Protein AF-A0A4Y2VE49-F1 (afdb_monomer)

pLDDT: mean 91.82, std 12.77, range [44.5, 98.44]

Sequence (111 aa):
MPKRKRGITGDAASRREAIRKRERRVVETEEERSRRLSTMAQRGQDRRAEETEEQRTSRLSDMAQRGQKRRAEETEEQRNRRLAVMGQRSQQRRAEETEEQRNSRLIVQWQ

Secondary structure (DSSP, 8-state):
-------S---HHHHHHHHHHHHHHHH--HHHHHHHHHHHHHHHHHHHHS--HHHHHHHHHHHHHHHHHHHHT--HHHHHHHHHHHHHHHHHHHHS--HHHHHHHHHHHT-

Structure (mmCIF, N/CA/C/O backbone):
data_AF-A0A4Y2VE49-F1
#
_entry.id   AF-A0A4Y2VE49-F1
#
loop_
_atom_site.group_PDB
_atom_site.id
_atom_site.type_symbol
_atom_site.label_atom_id
_atom_site.label_alt_id
_atom_site.label_comp_id
_atom_site.label_asym_id
_atom_site.label_entity_id
_atom_site.label_seq_id
_atom_site.pdbx_PDB_ins_code
_atom_site.Cartn_x
_atom_site.Cartn_y
_atom_site.Cartn_z
_atom_site.occupancy
_atom_site.B_iso_or_equiv
_atom_site.auth_seq_id
_atom_site.auth_comp_id
_atom_site.auth_asym_id
_atom_site.auth_atom_id
_atom_site.pdbx_PDB_model_num
ATOM 1 N N . MET A 1 1 ? 25.902 21.895 -5.574 1.00 44.50 1 MET A N 1
ATOM 2 C CA . MET A 1 1 ? 26.029 20.482 -6.012 1.00 44.50 1 MET A CA 1
ATOM 3 C C . MET A 1 1 ? 25.158 20.249 -7.246 1.00 44.50 1 MET A C 1
ATOM 5 O O . MET A 1 1 ? 23.946 20.419 -7.134 1.00 44.50 1 MET A O 1
ATOM 9 N N . PRO A 1 2 ? 25.716 19.909 -8.420 1.00 47.62 2 PRO A N 1
ATOM 10 C CA . PRO A 1 2 ? 24.914 19.726 -9.625 1.00 47.62 2 PRO A CA 1
ATOM 11 C C . PRO A 1 2 ? 24.136 18.403 -9.560 1.00 47.62 2 PRO A C 1
ATOM 13 O O . PRO A 1 2 ? 24.699 17.326 -9.359 1.00 47.62 2 PRO A O 1
ATOM 16 N N . LYS A 1 3 ? 22.808 18.489 -9.695 1.00 55.81 3 LYS A N 1
ATOM 17 C CA . LYS A 1 3 ? 21.890 17.342 -9.704 1.00 55.81 3 LYS A CA 1
ATOM 18 C C . LYS A 1 3 ? 22.193 16.487 -10.941 1.00 55.81 3 LYS A C 1
ATOM 20 O O . LYS A 1 3 ? 21.954 16.924 -12.065 1.00 55.81 3 LYS A O 1
ATOM 25 N N . ARG A 1 4 ? 22.697 15.263 -10.746 1.00 53.44 4 ARG A N 1
ATOM 26 C CA . ARG A 1 4 ? 22.863 14.282 -11.832 1.00 53.44 4 ARG A CA 1
ATOM 27 C C . ARG A 1 4 ? 21.479 13.984 -12.414 1.00 53.44 4 ARG A C 1
ATOM 29 O O . ARG A 1 4 ? 20.656 13.351 -11.752 1.00 53.44 4 ARG A O 1
ATOM 36 N N . LYS A 1 5 ? 21.204 14.463 -13.631 1.00 54.97 5 LYS A N 1
ATOM 37 C CA . LYS A 1 5 ? 20.008 14.079 -14.386 1.00 54.97 5 LYS A CA 1
ATOM 38 C C . LYS A 1 5 ? 20.119 12.583 -14.669 1.00 54.97 5 LYS A C 1
ATOM 40 O O . LYS A 1 5 ? 20.997 12.154 -15.410 1.00 54.97 5 LYS A O 1
ATOM 45 N N . ARG A 1 6 ? 19.282 11.776 -14.014 1.00 55.44 6 ARG A N 1
ATOM 46 C CA . ARG A 1 6 ? 19.179 10.340 -14.287 1.00 55.44 6 ARG A CA 1
ATOM 47 C C . ARG A 1 6 ? 18.591 10.227 -15.698 1.00 55.44 6 ARG A C 1
ATOM 49 O O . ARG A 1 6 ? 17.426 10.554 -15.900 1.00 55.44 6 ARG A O 1
ATOM 56 N N . GLY A 1 7 ? 19.449 9.933 -16.673 1.00 52.53 7 GLY A N 1
ATOM 57 C CA . GLY A 1 7 ? 19.103 9.921 -18.090 1.00 52.53 7 GLY A CA 1
ATOM 58 C C . GLY A 1 7 ? 17.931 8.988 -18.387 1.00 52.53 7 GLY A C 1
ATOM 59 O O . GLY A 1 7 ? 17.824 7.902 -17.826 1.00 52.53 7 GLY A O 1
ATOM 60 N N . ILE A 1 8 ? 17.067 9.434 -19.298 1.00 56.31 8 ILE A N 1
ATOM 61 C CA . ILE A 1 8 ? 15.914 8.708 -19.860 1.00 56.31 8 ILE A CA 1
ATOM 62 C C . ILE A 1 8 ? 16.378 7.628 -20.867 1.00 56.31 8 ILE A C 1
ATOM 64 O O . ILE A 1 8 ? 15.587 6.967 -21.533 1.00 56.31 8 ILE A O 1
ATOM 68 N N . THR A 1 9 ? 17.679 7.364 -20.961 1.00 53.62 9 THR A N 1
ATOM 69 C CA . THR A 1 9 ? 18.237 6.191 -21.633 1.00 53.62 9 THR A CA 1
ATOM 70 C C . THR A 1 9 ? 18.130 4.981 -20.709 1.00 53.62 9 THR A C 1
ATOM 72 O O . THR A 1 9 ? 19.112 4.502 -20.154 1.00 53.62 9 THR A O 1
ATOM 75 N N . GLY A 1 10 ? 16.909 4.463 -20.536 1.00 63.09 10 GLY A N 1
ATOM 76 C CA . GLY A 1 10 ? 16.744 3.094 -20.055 1.00 63.09 10 GLY A CA 1
ATOM 77 C C . GLY A 1 10 ? 17.502 2.184 -21.015 1.00 63.09 10 GLY A C 1
ATOM 78 O O . GLY A 1 10 ? 17.143 2.139 -22.196 1.00 63.09 10 GLY A O 1
ATOM 79 N N . ASP A 1 11 ? 18.569 1.558 -20.528 1.00 80.88 11 ASP A N 1
ATOM 80 C CA . ASP A 1 11 ? 19.442 0.679 -21.298 1.00 80.88 11 ASP A CA 1
ATOM 81 C C . ASP A 1 11 ? 18.607 -0.339 -22.103 1.00 80.88 11 ASP A C 1
ATOM 83 O O . ASP A 1 11 ? 17.602 -0.878 -21.622 1.00 80.88 11 ASP A O 1
ATOM 87 N N . ALA A 1 12 ? 18.971 -0.547 -23.371 1.00 82.81 12 ALA A N 1
ATOM 88 C CA . ALA A 1 12 ? 18.213 -1.407 -24.273 1.00 82.81 12 ALA A CA 1
ATOM 89 C C . ALA A 1 12 ? 18.125 -2.845 -23.732 1.00 82.81 12 ALA A C 1
ATOM 91 O O . ALA A 1 12 ? 17.086 -3.493 -23.894 1.00 82.81 12 ALA A O 1
ATOM 92 N N . ALA A 1 13 ? 19.161 -3.324 -23.031 1.00 84.50 13 ALA A N 1
ATOM 93 C CA . ALA A 1 13 ? 19.139 -4.635 -22.391 1.00 84.50 13 ALA A CA 1
ATOM 94 C C . ALA A 1 13 ? 18.165 -4.671 -21.200 1.00 84.50 13 ALA A C 1
ATOM 96 O O . ALA A 1 13 ? 17.343 -5.586 -21.111 1.00 84.50 13 ALA A O 1
ATOM 97 N N . SER A 1 14 ? 18.155 -3.628 -20.368 1.00 87.38 14 SER A N 1
ATOM 98 C CA . SER A 1 14 ? 17.202 -3.459 -19.261 1.00 87.38 14 SER A CA 1
ATOM 99 C C . SER A 1 14 ? 15.740 -3.479 -19.730 1.00 87.38 14 SER A C 1
ATOM 101 O O . SER A 1 14 ? 14.888 -4.128 -19.115 1.00 87.38 14 SER A O 1
ATOM 103 N N . ARG A 1 15 ? 15.429 -2.831 -20.865 1.00 88.12 15 ARG A N 1
ATOM 104 C CA . ARG A 1 15 ? 14.078 -2.887 -21.462 1.00 88.12 15 ARG A CA 1
ATOM 105 C C . ARG A 1 15 ? 13.728 -4.292 -21.950 1.00 88.12 15 ARG A C 1
ATOM 107 O O . ARG A 1 15 ? 12.639 -4.780 -21.652 1.00 88.12 15 ARG A O 1
ATOM 114 N N . ARG A 1 16 ? 14.651 -4.963 -22.652 1.00 90.25 16 ARG A N 1
ATOM 115 C CA . ARG A 1 16 ? 14.465 -6.353 -23.113 1.00 90.25 16 ARG A CA 1
ATOM 116 C C . ARG A 1 16 ? 14.256 -7.319 -21.946 1.00 90.25 16 ARG A C 1
ATOM 118 O O . ARG A 1 16 ? 13.492 -8.272 -22.063 1.00 90.25 16 ARG A O 1
ATOM 125 N N . GLU A 1 17 ? 14.922 -7.102 -20.815 1.00 91.38 17 GLU A N 1
ATOM 126 C CA . GLU A 1 17 ? 14.732 -7.919 -19.615 1.00 91.38 17 GLU A CA 1
ATOM 127 C C . GLU A 1 17 ? 13.365 -7.680 -18.954 1.00 91.38 17 GLU A C 1
ATOM 129 O O . GLU A 1 17 ? 12.707 -8.637 -18.545 1.00 91.38 17 GLU A O 1
ATOM 134 N N . ALA A 1 18 ? 12.897 -6.429 -18.890 1.00 92.19 18 ALA A N 1
ATOM 135 C CA . ALA A 1 18 ? 11.566 -6.113 -18.372 1.00 92.19 18 ALA A CA 1
ATOM 136 C C . ALA A 1 18 ? 10.448 -6.761 -19.209 1.00 92.19 18 ALA A C 1
ATOM 138 O O . ALA A 1 18 ? 9.496 -7.293 -18.635 1.00 92.19 18 ALA A O 1
ATOM 139 N N . ILE A 1 19 ? 10.594 -6.768 -20.541 1.00 94.25 19 ILE A N 1
ATOM 140 C CA . ILE A 1 19 ? 9.661 -7.434 -21.464 1.00 94.25 19 ILE A CA 1
ATOM 141 C C . ILE A 1 19 ? 9.637 -8.943 -21.197 1.00 94.25 19 ILE A C 1
ATOM 143 O O . ILE A 1 19 ? 8.579 -9.468 -20.865 1.00 94.25 19 ILE A O 1
ATOM 147 N N . ARG A 1 20 ? 10.798 -9.615 -21.178 1.00 94.31 20 ARG A N 1
ATOM 148 C CA . ARG A 1 20 ? 10.884 -11.057 -20.867 1.00 94.31 20 ARG A CA 1
ATOM 149 C C . ARG A 1 20 ? 10.281 -11.415 -19.507 1.00 94.31 20 ARG A C 1
ATOM 151 O O . ARG A 1 20 ? 9.594 -12.424 -19.366 1.00 94.31 20 ARG A O 1
ATOM 158 N N . LYS A 1 21 ? 10.518 -10.588 -18.480 1.00 93.62 21 LYS A N 1
ATOM 159 C CA . LYS A 1 21 ? 9.911 -10.776 -17.150 1.00 93.62 21 LYS A CA 1
ATOM 160 C C . LYS A 1 21 ? 8.390 -10.634 -17.192 1.00 93.62 21 LYS A C 1
ATOM 162 O O . LYS A 1 21 ? 7.713 -11.332 -16.443 1.00 93.62 21 LYS A O 1
ATOM 167 N N . ARG A 1 22 ? 7.849 -9.732 -18.017 1.00 93.75 22 ARG A N 1
ATOM 168 C CA . ARG A 1 22 ? 6.401 -9.558 -18.191 1.00 93.75 22 ARG A CA 1
ATOM 169 C C . ARG A 1 22 ? 5.792 -10.727 -18.956 1.00 93.75 22 ARG A C 1
ATOM 171 O O . ARG A 1 22 ? 4.789 -11.249 -18.494 1.00 93.75 22 ARG A O 1
ATOM 178 N N . GLU A 1 23 ? 6.406 -11.150 -20.055 1.00 95.56 23 GLU A N 1
ATOM 179 C CA . GLU A 1 23 ? 5.955 -12.294 -20.857 1.00 95.56 23 GLU A CA 1
ATOM 180 C C . GLU A 1 23 ? 5.883 -13.564 -20.014 1.00 95.56 23 GLU A C 1
ATOM 182 O O . GLU A 1 23 ? 4.840 -14.210 -19.989 1.00 95.56 23 GLU A O 1
ATOM 187 N N . ARG A 1 24 ? 6.922 -13.846 -19.211 1.00 94.12 24 ARG A N 1
ATOM 188 C CA . ARG A 1 24 ? 6.898 -14.964 -18.257 1.00 94.12 24 ARG A CA 1
ATOM 189 C C . ARG A 1 24 ? 5.683 -14.901 -17.328 1.00 94.12 24 ARG A C 1
ATOM 191 O O . ARG A 1 24 ? 5.017 -15.905 -17.147 1.00 94.12 24 ARG A O 1
ATOM 198 N N . ARG A 1 25 ? 5.360 -13.722 -16.783 1.00 95.19 25 ARG A N 1
ATOM 199 C CA . ARG A 1 25 ? 4.209 -13.540 -15.877 1.00 95.19 25 ARG A CA 1
ATOM 200 C C . ARG A 1 25 ? 2.849 -13.683 -16.558 1.00 95.19 25 ARG A C 1
ATOM 202 O O . ARG A 1 25 ? 1.875 -13.915 -15.857 1.00 95.19 25 ARG A O 1
ATOM 209 N N . VAL A 1 26 ? 2.765 -13.470 -17.872 1.00 96.38 26 VAL A N 1
ATOM 210 C CA . VAL A 1 26 ? 1.511 -13.607 -18.633 1.00 96.38 26 VAL A CA 1
ATOM 211 C C . VAL A 1 26 ? 1.178 -15.076 -18.873 1.00 96.38 26 VAL A C 1
ATOM 213 O O . VAL A 1 26 ? 0.006 -15.427 -18.874 1.00 96.38 26 VAL A O 1
ATOM 216 N N . VAL A 1 27 ? 2.197 -15.920 -19.053 1.00 96.44 27 VAL A N 1
ATOM 217 C CA . VAL A 1 27 ? 2.029 -17.358 -19.320 1.00 96.44 27 VAL A CA 1
ATOM 218 C C . VAL A 1 27 ? 2.100 -18.232 -18.062 1.00 96.44 27 VAL A C 1
ATOM 220 O O . VAL A 1 27 ? 1.912 -19.439 -18.161 1.00 96.44 27 VAL A O 1
ATOM 223 N N . GLU A 1 28 ? 2.387 -17.644 -16.895 1.00 95.88 28 GLU A N 1
ATOM 224 C CA . GLU A 1 28 ? 2.405 -18.346 -15.604 1.00 95.88 28 GLU A CA 1
ATOM 225 C C . GLU A 1 28 ? 1.043 -18.997 -15.317 1.00 95.88 28 GLU A C 1
ATOM 227 O O . GLU A 1 28 ? -0.005 -18.357 -15.422 1.00 95.88 28 GLU A O 1
ATOM 232 N N . THR A 1 29 ? 1.071 -20.253 -14.875 1.00 97.88 29 THR A N 1
ATOM 233 C CA . THR A 1 29 ? -0.111 -20.905 -14.294 1.00 97.88 29 THR A CA 1
ATOM 234 C C . THR A 1 29 ? -0.471 -20.269 -12.947 1.00 97.88 29 THR A C 1
ATOM 236 O O . THR A 1 29 ? 0.369 -19.643 -12.292 1.00 97.88 29 THR A O 1
ATOM 239 N N . GLU A 1 30 ? -1.709 -20.450 -12.475 1.00 97.44 30 GLU A N 1
ATOM 240 C CA . GLU A 1 30 ? -2.124 -19.875 -11.185 1.00 97.44 30 GLU A CA 1
ATOM 241 C C . GLU A 1 30 ? -1.314 -20.443 -10.008 1.00 97.44 30 GLU A C 1
ATOM 243 O O . GLU A 1 30 ? -1.009 -19.721 -9.057 1.00 97.44 30 GLU A O 1
ATOM 248 N N . GLU A 1 31 ? -0.876 -21.702 -10.090 1.00 97.38 31 GLU A N 1
ATOM 249 C CA . GLU A 1 31 ? 0.009 -22.295 -9.087 1.00 97.38 31 GLU A CA 1
ATOM 250 C C . GLU A 1 31 ? 1.401 -21.658 -9.086 1.00 97.38 31 GLU A C 1
ATOM 252 O O . GLU A 1 31 ? 1.940 -21.339 -8.025 1.00 97.38 31 GLU A O 1
ATOM 257 N N . GLU A 1 32 ? 2.001 -21.454 -10.259 1.00 97.44 32 GLU A N 1
ATOM 258 C CA . GLU A 1 32 ? 3.308 -20.801 -10.382 1.00 97.44 32 GLU A CA 1
ATOM 259 C C . GLU A 1 32 ? 3.244 -19.347 -9.916 1.00 97.44 32 GLU A C 1
ATOM 261 O O . GLU A 1 32 ? 4.123 -18.885 -9.179 1.00 97.44 32 GLU A O 1
ATOM 266 N N . ARG A 1 33 ? 2.169 -18.642 -10.282 1.00 97.38 33 ARG A N 1
ATOM 267 C CA . ARG A 1 33 ? 1.884 -17.286 -9.816 1.00 97.38 33 ARG A CA 1
ATOM 268 C C . ARG A 1 33 ? 1.747 -17.254 -8.297 1.00 97.38 33 ARG A C 1
ATOM 270 O O . ARG A 1 33 ? 2.376 -16.409 -7.655 1.00 97.38 33 ARG A O 1
ATOM 277 N N . SER A 1 34 ? 0.989 -18.184 -7.721 1.00 98.06 34 SER A N 1
ATOM 278 C CA . SER A 1 34 ? 0.789 -18.304 -6.273 1.00 98.06 34 SER A CA 1
ATOM 279 C C . SER A 1 34 ? 2.099 -18.591 -5.544 1.00 98.06 34 SER A C 1
ATOM 281 O O . SER A 1 34 ? 2.447 -17.868 -4.609 1.00 98.06 34 SER A O 1
ATOM 283 N N . ARG A 1 35 ? 2.891 -19.563 -6.019 1.00 97.94 35 ARG A N 1
ATOM 284 C CA . ARG A 1 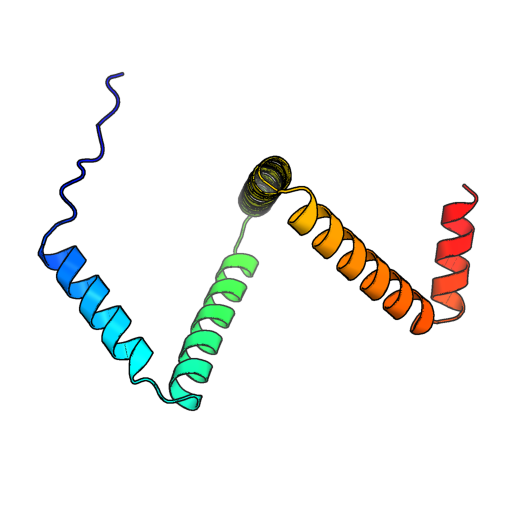35 ? 4.225 -19.875 -5.478 1.00 97.94 35 ARG A CA 1
ATOM 285 C C . ARG A 1 35 ? 5.137 -18.648 -5.513 1.00 97.94 35 ARG A C 1
ATOM 287 O O . ARG A 1 35 ? 5.714 -18.280 -4.489 1.00 97.94 35 ARG A O 1
ATOM 294 N N . ARG A 1 36 ? 5.211 -17.947 -6.651 1.00 96.94 36 ARG A N 1
ATOM 295 C CA . ARG A 1 36 ? 6.026 -16.730 -6.801 1.00 96.94 36 ARG A CA 1
ATOM 296 C C . ARG A 1 36 ? 5.589 -15.620 -5.844 1.00 96.94 36 ARG A C 1
ATOM 298 O O . ARG A 1 36 ? 6.444 -14.991 -5.217 1.00 96.94 36 ARG A O 1
ATOM 305 N N . LEU A 1 37 ? 4.286 -15.353 -5.739 1.00 97.50 37 LEU A N 1
ATOM 306 C CA . LEU A 1 37 ? 3.750 -14.336 -4.829 1.00 97.50 37 LEU A CA 1
ATOM 307 C C . LEU A 1 37 ? 3.998 -14.707 -3.362 1.00 97.50 37 LEU A C 1
ATOM 309 O O . LEU A 1 37 ? 4.398 -13.836 -2.593 1.00 97.50 37 LEU A O 1
ATOM 313 N N . SER A 1 38 ? 3.860 -15.985 -3.004 1.00 98.25 38 SER A N 1
ATOM 314 C CA . SER A 1 38 ? 4.156 -16.496 -1.663 1.00 98.25 38 SER A CA 1
ATOM 315 C C . SER A 1 38 ? 5.623 -16.283 -1.290 1.00 98.25 38 SER A C 1
ATOM 317 O O . SER A 1 38 ? 5.921 -15.704 -0.249 1.00 98.25 38 SER A O 1
ATOM 319 N N . THR A 1 39 ? 6.564 -16.642 -2.172 1.00 98.19 39 THR A N 1
ATOM 320 C CA . THR A 1 39 ? 7.996 -16.402 -1.928 1.00 98.19 39 THR A CA 1
ATOM 321 C C . THR A 1 39 ? 8.314 -14.911 -1.779 1.00 98.19 39 THR A C 1
ATOM 323 O O . THR A 1 39 ? 9.133 -14.527 -0.945 1.00 98.19 39 THR A O 1
ATOM 326 N N . MET A 1 40 ? 7.677 -14.043 -2.572 1.00 97.75 40 MET A N 1
ATOM 327 C CA . MET A 1 40 ? 7.850 -12.592 -2.444 1.00 97.75 40 MET A CA 1
ATOM 328 C C . MET A 1 40 ? 7.275 -12.050 -1.129 1.00 97.75 40 MET A C 1
ATOM 330 O O . MET A 1 40 ? 7.884 -11.162 -0.529 1.00 97.75 40 MET A O 1
ATOM 334 N N . ALA A 1 41 ? 6.128 -12.571 -0.686 1.00 97.62 41 ALA A N 1
ATOM 335 C CA . ALA A 1 41 ? 5.507 -12.200 0.579 1.00 97.62 41 ALA A CA 1
ATOM 336 C C . ALA A 1 41 ? 6.387 -12.608 1.767 1.00 97.62 41 ALA A C 1
ATOM 338 O O . ALA A 1 41 ? 6.651 -11.751 2.611 1.00 97.62 41 ALA A O 1
ATOM 339 N N . GLN A 1 42 ? 6.909 -13.843 1.768 1.00 98.38 42 GLN A N 1
ATOM 340 C CA . GLN A 1 42 ? 7.811 -14.351 2.806 1.00 98.38 42 GLN A CA 1
ATOM 341 C C . GLN A 1 42 ? 9.062 -13.479 2.928 1.00 98.38 42 GLN A C 1
ATOM 343 O O . GLN A 1 42 ? 9.293 -12.879 3.969 1.00 98.38 42 GLN A O 1
ATOM 348 N N . ARG A 1 43 ? 9.784 -13.249 1.822 1.00 98.06 43 ARG A N 1
ATOM 349 C CA . ARG A 1 43 ? 10.967 -12.364 1.824 1.00 98.06 43 ARG A CA 1
ATOM 350 C C . ARG A 1 43 ? 10.653 -10.947 2.307 1.00 98.06 43 ARG A C 1
ATOM 352 O O . ARG A 1 43 ? 11.508 -10.259 2.858 1.00 98.06 43 ARG A O 1
ATOM 359 N N . GLY A 1 44 ? 9.441 -10.466 2.033 1.00 97.62 44 GLY A N 1
ATOM 360 C CA . GLY A 1 44 ? 8.975 -9.170 2.509 1.00 97.62 44 GLY A CA 1
ATOM 361 C C . GLY A 1 44 ? 8.629 -9.156 3.999 1.00 97.62 44 GLY A C 1
ATOM 362 O O . GLY A 1 44 ? 8.656 -8.080 4.593 1.00 97.62 44 GLY A O 1
ATOM 363 N N . GLN A 1 45 ? 8.256 -10.292 4.587 1.00 98.00 45 GLN A N 1
ATOM 364 C CA . GLN A 1 45 ? 8.090 -10.456 6.031 1.00 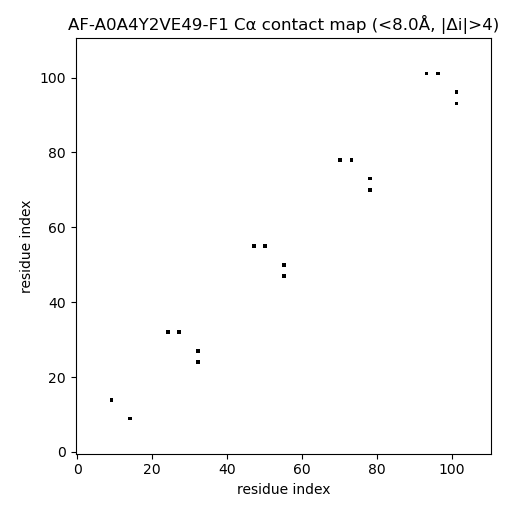98.00 45 GLN A CA 1
ATOM 365 C C . GLN A 1 45 ? 9.452 -10.561 6.713 1.00 98.00 45 GLN A C 1
ATOM 367 O O . GLN A 1 45 ? 9.684 -9.794 7.639 1.00 98.00 45 GLN A O 1
ATOM 372 N N . ASP A 1 46 ? 10.360 -11.387 6.189 1.00 98.12 46 ASP A N 1
ATOM 373 C CA . ASP A 1 46 ? 11.713 -11.569 6.732 1.00 98.12 46 ASP A CA 1
ATOM 374 C C . ASP A 1 46 ? 12.444 -10.220 6.824 1.00 98.12 46 ASP A C 1
ATOM 376 O O . ASP A 1 46 ? 12.864 -9.801 7.897 1.00 98.12 46 ASP A O 1
ATOM 380 N N . ARG A 1 47 ? 12.440 -9.437 5.732 1.00 97.38 47 ARG A N 1
ATOM 381 C CA . ARG A 1 47 ? 13.026 -8.085 5.733 1.00 97.38 47 ARG A CA 1
ATOM 382 C C . ARG A 1 47 ? 12.398 -7.164 6.780 1.00 97.38 47 ARG A C 1
ATOM 384 O O . ARG A 1 47 ? 13.095 -6.335 7.339 1.00 97.38 47 ARG A O 1
ATOM 391 N N . ARG A 1 48 ? 11.082 -7.264 7.007 1.00 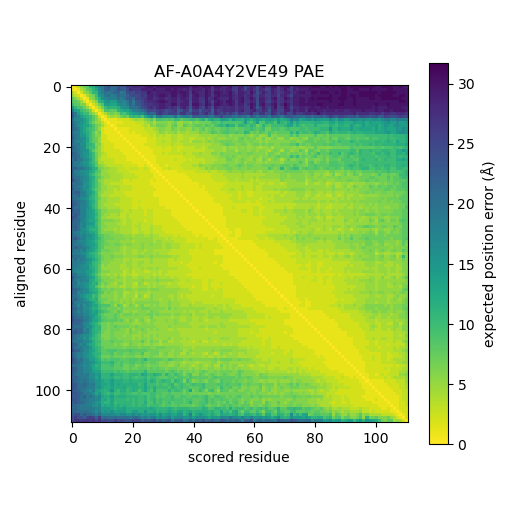97.31 48 ARG A N 1
ATOM 392 C CA . ARG A 1 48 ? 10.377 -6.443 8.007 1.00 97.31 48 ARG A CA 1
ATOM 393 C C . ARG A 1 48 ? 10.675 -6.889 9.437 1.00 97.31 48 ARG A C 1
ATOM 395 O O . ARG A 1 48 ? 10.593 -6.052 10.325 1.00 97.31 48 ARG A O 1
ATOM 402 N N . ALA A 1 49 ? 10.974 -8.167 9.654 1.00 97.31 49 ALA A N 1
ATOM 403 C CA . ALA A 1 49 ? 11.386 -8.688 10.954 1.00 97.31 49 ALA A CA 1
ATOM 404 C C . ALA A 1 49 ? 12.807 -8.234 11.325 1.00 97.31 49 ALA A C 1
ATOM 406 O O . ALA A 1 49 ? 13.098 -8.043 12.498 1.00 97.31 49 ALA A O 1
ATOM 407 N N . GLU A 1 50 ? 13.659 -8.012 10.322 1.00 97.56 50 GLU A N 1
ATOM 408 C CA . GLU A 1 50 ? 15.039 -7.535 10.481 1.00 97.56 50 GLU A CA 1
ATOM 409 C C . GLU A 1 50 ? 15.173 -5.996 10.520 1.00 97.56 50 GLU A C 1
ATOM 411 O O . GLU A 1 50 ? 16.279 -5.479 10.673 1.00 97.56 50 GLU A O 1
ATOM 416 N N . GLU A 1 51 ? 14.079 -5.240 10.360 1.00 97.62 51 GLU A N 1
ATOM 417 C CA . GLU A 1 51 ? 14.126 -3.772 10.385 1.00 97.62 51 GLU A CA 1
ATOM 418 C C . GLU A 1 51 ? 14.468 -3.239 11.780 1.00 97.62 51 GLU A C 1
ATOM 420 O O . GLU A 1 51 ? 13.861 -3.622 12.780 1.00 97.62 51 GLU A O 1
ATOM 425 N N . THR A 1 52 ? 15.372 -2.260 11.838 1.00 98.19 52 THR A N 1
ATOM 426 C CA . THR A 1 52 ? 15.557 -1.458 13.053 1.00 98.19 52 THR A CA 1
ATOM 427 C C . THR A 1 52 ? 14.360 -0.530 13.277 1.00 98.19 52 THR A C 1
ATOM 429 O O . THR A 1 52 ? 13.638 -0.182 12.338 1.00 98.19 52 THR A O 1
ATOM 432 N N . GLU A 1 53 ? 14.162 -0.054 14.508 1.00 97.75 53 GLU A N 1
ATOM 433 C CA . GLU A 1 53 ? 13.075 0.890 14.818 1.00 97.75 53 GLU A CA 1
ATOM 434 C C . GLU A 1 53 ? 13.157 2.187 13.989 1.00 97.75 53 GLU A C 1
ATOM 436 O O . GLU A 1 53 ? 12.133 2.709 13.538 1.00 97.75 53 GLU A O 1
ATOM 441 N N . GLU A 1 54 ? 14.364 2.675 13.687 1.00 97.81 54 GLU A N 1
ATOM 442 C CA . GLU A 1 54 ? 14.562 3.830 12.801 1.00 97.81 54 GLU A CA 1
ATOM 443 C C . GLU A 1 54 ? 14.122 3.533 11.360 1.00 97.81 54 GLU A C 1
ATOM 445 O O . GLU A 1 54 ? 13.394 4.321 10.748 1.00 97.81 54 GLU A O 1
ATOM 450 N N . GLN A 1 55 ? 14.514 2.375 10.818 1.00 98.19 55 GLN A N 1
ATOM 451 C CA . GLN A 1 55 ? 14.116 1.943 9.475 1.00 98.19 55 GLN A CA 1
ATOM 452 C C . GLN A 1 55 ? 12.602 1.749 9.384 1.00 98.19 55 GLN A C 1
ATOM 454 O O . GLN A 1 55 ? 11.973 2.199 8.421 1.00 98.19 55 GLN A O 1
ATOM 459 N N . ARG A 1 56 ? 12.004 1.136 10.409 1.00 97.88 56 ARG A N 1
ATOM 460 C CA . ARG A 1 56 ? 10.560 0.943 10.519 1.00 97.88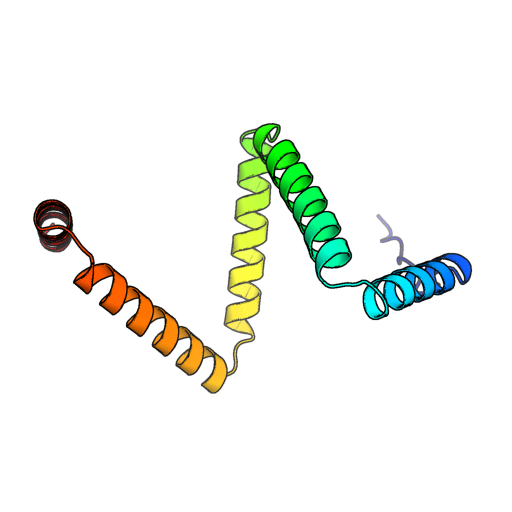 56 ARG A CA 1
ATOM 461 C C . ARG A 1 56 ? 9.829 2.280 10.555 1.00 97.88 56 ARG A C 1
ATOM 463 O O . ARG A 1 56 ? 8.877 2.470 9.797 1.00 97.88 56 ARG A O 1
ATOM 470 N N . THR A 1 57 ? 10.283 3.212 11.389 1.00 98.44 57 THR A N 1
ATOM 471 C CA . THR A 1 57 ? 9.690 4.550 11.521 1.00 98.44 57 THR A CA 1
ATOM 472 C C . THR A 1 57 ? 9.778 5.322 10.207 1.00 98.44 57 THR A C 1
ATOM 474 O O . THR A 1 57 ? 8.773 5.859 9.737 1.00 98.44 57 THR A O 1
ATOM 477 N N . SER A 1 58 ? 10.942 5.300 9.553 1.00 97.88 58 SER A N 1
ATOM 478 C CA . SER A 1 58 ? 11.146 5.906 8.234 1.00 97.88 58 SER A CA 1
ATOM 479 C C . SER A 1 58 ? 10.210 5.304 7.177 1.00 97.88 58 SER A C 1
ATOM 481 O O . SER A 1 58 ? 9.473 6.029 6.503 1.00 97.88 58 SER A O 1
ATOM 483 N N . ARG A 1 59 ? 10.115 3.968 7.103 1.00 97.56 59 ARG A N 1
ATOM 484 C CA . ARG A 1 59 ? 9.202 3.270 6.182 1.00 97.56 59 ARG A CA 1
ATOM 485 C C . ARG A 1 59 ? 7.734 3.617 6.441 1.00 97.56 59 ARG A C 1
ATOM 487 O O . ARG A 1 59 ? 6.972 3.798 5.488 1.00 97.56 59 ARG A O 1
ATOM 494 N N . LEU A 1 60 ? 7.306 3.671 7.704 1.00 98.19 60 LEU A N 1
ATOM 495 C CA . LEU A 1 60 ? 5.938 4.051 8.076 1.00 98.19 60 LEU A CA 1
ATOM 496 C C . LEU A 1 60 ? 5.637 5.505 7.683 1.00 98.19 60 LEU A C 1
ATOM 498 O O . LEU A 1 60 ? 4.569 5.766 7.124 1.00 98.19 60 LEU A O 1
ATOM 502 N N . SER A 1 61 ? 6.588 6.417 7.903 1.00 98.12 61 SER A N 1
ATOM 503 C CA . SER A 1 61 ? 6.486 7.825 7.504 1.00 98.12 61 SER A CA 1
ATOM 504 C C . SER A 1 61 ? 6.325 7.974 5.987 1.00 98.12 61 SER A C 1
ATOM 506 O O . SER A 1 61 ? 5.364 8.587 5.516 1.00 98.12 61 SER A O 1
ATOM 508 N N . ASP A 1 62 ? 7.168 7.294 5.204 1.00 98.31 62 ASP A N 1
ATOM 509 C CA . ASP A 1 62 ? 7.085 7.280 3.740 1.00 98.31 62 ASP A CA 1
ATOM 510 C C . ASP A 1 62 ? 5.728 6.760 3.235 1.00 98.31 62 ASP A C 1
ATOM 512 O O . ASP A 1 62 ? 5.134 7.308 2.297 1.00 98.31 62 ASP A O 1
ATOM 516 N N . MET A 1 63 ? 5.204 5.692 3.850 1.00 97.81 63 MET A N 1
ATOM 517 C CA . MET A 1 63 ? 3.884 5.150 3.510 1.00 97.81 63 MET A CA 1
ATOM 518 C C . MET A 1 63 ? 2.756 6.124 3.855 1.00 97.81 63 MET A C 1
ATOM 520 O O . MET A 1 63 ? 1.821 6.268 3.059 1.00 97.81 63 MET A O 1
ATOM 524 N N . ALA A 1 64 ? 2.839 6.804 5.002 1.00 97.69 64 ALA A N 1
ATOM 525 C CA . ALA A 1 64 ? 1.873 7.817 5.406 1.00 97.69 64 ALA A CA 1
ATOM 526 C C . ALA A 1 64 ? 1.878 8.997 4.426 1.00 97.69 64 ALA A C 1
ATOM 528 O O . ALA A 1 64 ? 0.817 9.362 3.916 1.00 97.69 64 ALA A O 1
ATOM 529 N N . GLN A 1 65 ? 3.056 9.519 4.069 1.00 98.44 65 GLN A N 1
ATOM 530 C CA . GLN A 1 65 ? 3.205 10.616 3.111 1.00 98.44 65 GLN A CA 1
ATOM 531 C C . GLN A 1 65 ? 2.640 10.251 1.732 1.00 98.44 65 GLN A C 1
ATOM 533 O O . GLN A 1 65 ? 1.856 11.008 1.155 1.00 98.44 65 GLN A O 1
ATOM 538 N N . ARG A 1 66 ? 2.966 9.062 1.206 1.00 98.06 66 ARG A N 1
ATOM 539 C CA . ARG A 1 66 ? 2.385 8.567 -0.058 1.00 98.06 66 ARG A CA 1
ATOM 540 C C . ARG A 1 66 ? 0.874 8.369 0.043 1.00 98.06 66 ARG A C 1
ATOM 542 O O . ARG A 1 66 ? 0.157 8.595 -0.929 1.00 98.06 66 ARG A O 1
ATOM 549 N N . GLY A 1 67 ? 0.380 7.935 1.201 1.00 97.81 67 GLY A N 1
ATOM 550 C CA . GLY A 1 67 ? -1.046 7.847 1.498 1.00 97.81 67 GLY A CA 1
ATOM 551 C C . GLY A 1 67 ? -1.735 9.206 1.410 1.00 97.81 67 GLY A C 1
ATOM 552 O O . GLY A 1 67 ? -2.753 9.313 0.733 1.00 97.81 67 GLY A O 1
ATOM 553 N N . GLN A 1 68 ? -1.157 10.240 2.025 1.00 98.00 68 GLN A N 1
ATOM 554 C CA . GLN A 1 68 ? -1.694 11.601 1.965 1.00 98.00 68 GLN A CA 1
ATOM 555 C C . GLN A 1 68 ? -1.677 12.158 0.545 1.00 98.00 68 GLN A C 1
ATOM 557 O O . GLN A 1 68 ? -2.694 12.671 0.092 1.00 98.00 68 GLN A O 1
ATOM 562 N N . LYS A 1 69 ? -0.573 11.977 -0.190 1.00 98.38 69 LYS A N 1
ATOM 563 C CA . LYS A 1 69 ? -0.485 12.409 -1.589 1.00 98.38 69 LYS A CA 1
ATOM 564 C C . LYS A 1 69 ? -1.582 11.777 -2.452 1.00 98.38 69 LYS A C 1
ATOM 566 O O . LYS A 1 69 ? -2.279 12.492 -3.156 1.00 98.38 69 LYS A O 1
ATOM 571 N N . ARG A 1 70 ? -1.793 10.458 -2.335 1.00 97.38 70 ARG A N 1
ATOM 572 C CA . ARG A 1 70 ? -2.873 9.769 -3.064 1.00 97.38 70 ARG A CA 1
ATOM 573 C C . ARG A 1 70 ? -4.255 10.313 -2.710 1.00 97.38 70 ARG A C 1
ATOM 575 O O . ARG A 1 70 ? -5.060 10.471 -3.610 1.00 97.38 70 ARG A O 1
ATOM 582 N N . ARG A 1 71 ? -4.521 10.612 -1.431 1.00 97.25 71 ARG A N 1
ATOM 583 C CA . ARG A 1 71 ? -5.803 11.204 -1.003 1.00 97.25 71 ARG A CA 1
ATOM 584 C C . ARG A 1 71 ? -5.998 12.627 -1.518 1.00 97.25 71 ARG A C 1
ATOM 586 O O . ARG A 1 71 ? -7.124 12.996 -1.809 1.00 97.25 71 ARG A O 1
ATOM 593 N N . ALA A 1 72 ? -4.929 13.416 -1.615 1.00 97.44 72 ALA A N 1
ATOM 594 C CA . ALA A 1 72 ? -4.992 14.767 -2.171 1.00 97.44 72 ALA A CA 1
ATOM 595 C C . ALA A 1 72 ? -5.289 14.764 -3.682 1.00 97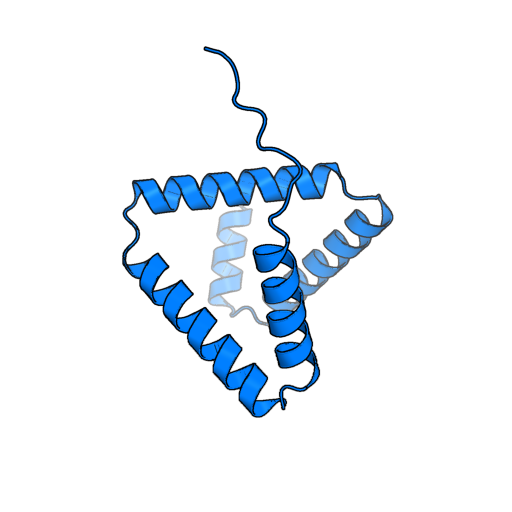.44 72 ALA A C 1
ATOM 597 O O . ALA A 1 72 ? -5.856 15.720 -4.194 1.00 97.44 72 ALA A O 1
ATOM 598 N N . GLU A 1 73 ? -4.922 13.684 -4.377 1.00 97.81 73 GLU A N 1
ATOM 599 C CA . GLU A 1 73 ? -5.172 13.470 -5.807 1.00 97.81 73 GLU A CA 1
ATOM 600 C C . GLU A 1 73 ? -6.499 12.721 -6.085 1.00 97.81 73 GLU A C 1
ATOM 602 O O . GLU A 1 73 ? -6.811 12.449 -7.243 1.00 97.81 73 GLU A O 1
ATOM 607 N N . GLU A 1 74 ? -7.285 12.365 -5.056 1.00 97.88 74 GLU A N 1
ATOM 608 C CA . GLU A 1 74 ? -8.575 11.681 -5.238 1.00 97.88 74 GLU A CA 1
ATOM 609 C C . GLU A 1 74 ? -9.606 12.607 -5.894 1.00 97.88 74 GLU A C 1
ATOM 611 O O . GLU A 1 74 ? -9.827 13.740 -5.469 1.00 97.88 74 GLU A O 1
ATOM 616 N N . THR A 1 75 ? -10.315 12.076 -6.889 1.00 98.44 75 THR A N 1
ATOM 617 C CA . THR A 1 75 ? -11.571 12.677 -7.359 1.00 98.44 75 THR A CA 1
ATOM 618 C C . THR A 1 75 ? -12.677 12.491 -6.319 1.00 98.44 75 THR A C 1
ATOM 620 O O . THR A 1 75 ? -12.639 11.559 -5.511 1.00 98.44 75 THR A O 1
ATOM 623 N N . GLU A 1 76 ? -13.712 13.328 -6.372 1.00 97.88 76 GLU A N 1
ATOM 624 C CA . GLU A 1 76 ? -14.841 13.246 -5.438 1.00 97.88 76 GLU A CA 1
ATOM 625 C C . GLU A 1 76 ? -15.551 11.880 -5.500 1.00 97.88 76 GLU A C 1
ATOM 627 O O . GLU A 1 76 ? -15.881 11.294 -4.470 1.00 97.88 76 GLU A O 1
ATOM 632 N N . GLU A 1 77 ? -15.689 11.284 -6.690 1.00 98.06 77 GLU A N 1
ATOM 633 C CA . GLU A 1 77 ? -16.219 9.922 -6.827 1.00 98.06 77 GLU A CA 1
ATOM 634 C C . GLU A 1 77 ? -15.344 8.871 -6.132 1.00 98.06 77 GLU A C 1
ATOM 636 O O . GLU A 1 77 ? -15.855 7.986 -5.441 1.00 98.06 77 GLU A O 1
ATOM 641 N N . GLN A 1 78 ? -14.020 8.946 -6.303 1.00 98.19 78 GLN A N 1
ATOM 642 C CA . GLN A 1 78 ? -13.087 8.017 -5.660 1.00 98.19 78 GLN A CA 1
ATOM 643 C C . GLN A 1 78 ? -13.112 8.174 -4.139 1.00 98.19 78 GLN A C 1
ATOM 645 O O . GLN A 1 78 ? -13.121 7.170 -3.420 1.00 98.19 78 GLN A O 1
ATOM 650 N N . ARG A 1 79 ? -13.190 9.416 -3.650 1.00 98.00 79 ARG A N 1
ATOM 651 C CA . ARG A 1 79 ? -13.334 9.725 -2.228 1.00 98.00 79 ARG A CA 1
ATOM 652 C C . ARG A 1 79 ? -14.624 9.137 -1.665 1.00 98.00 79 ARG A C 1
ATOM 654 O O . ARG A 1 79 ? -14.574 8.448 -0.646 1.00 98.00 79 ARG A O 1
ATOM 661 N N . ASN A 1 80 ? -15.754 9.341 -2.339 1.00 98.25 80 ASN A N 1
ATOM 662 C CA . ASN A 1 80 ? -17.052 8.832 -1.898 1.00 98.25 80 ASN A CA 1
ATOM 663 C C . ASN A 1 80 ? -17.100 7.302 -1.901 1.00 98.25 80 ASN A C 1
ATOM 665 O O . ASN A 1 80 ? -17.521 6.704 -0.910 1.00 98.25 80 ASN A O 1
ATOM 669 N N . ARG A 1 81 ? -16.554 6.645 -2.935 1.00 98.19 81 ARG A N 1
ATOM 670 C CA . ARG A 1 81 ? -16.396 5.179 -2.947 1.00 98.19 81 ARG A CA 1
ATOM 671 C C . ARG A 1 81 ? -15.521 4.695 -1.786 1.00 98.19 81 ARG A C 1
ATOM 673 O O . ARG A 1 81 ? -15.893 3.748 -1.096 1.00 98.19 81 ARG A O 1
ATOM 680 N N . ARG A 1 82 ? -14.385 5.354 -1.516 1.00 97.75 82 ARG A N 1
ATOM 681 C CA . ARG A 1 82 ? -13.503 5.005 -0.388 1.00 97.75 82 ARG A CA 1
ATOM 682 C C . ARG A 1 82 ? -14.214 5.156 0.958 1.00 97.75 82 ARG A C 1
ATOM 684 O O . ARG A 1 82 ? -14.099 4.265 1.798 1.00 97.75 82 ARG A O 1
ATOM 691 N N . LEU A 1 83 ? -14.929 6.260 1.176 1.00 98.00 83 LEU A N 1
ATOM 692 C CA . LEU A 1 83 ? -15.681 6.506 2.410 1.00 98.00 83 LEU A CA 1
ATOM 693 C C . LEU A 1 83 ? -16.800 5.476 2.604 1.00 98.00 83 LEU A C 1
ATOM 695 O O . LEU A 1 83 ? -16.931 4.948 3.707 1.00 98.00 83 LEU A O 1
ATOM 699 N N . ALA A 1 84 ? -17.529 5.124 1.542 1.00 98.12 84 ALA A N 1
ATOM 700 C CA . ALA A 1 84 ? -18.565 4.095 1.587 1.00 98.12 84 ALA A CA 1
ATOM 701 C C . ALA A 1 84 ? -17.996 2.729 2.011 1.00 98.12 84 ALA A C 1
ATOM 703 O O . ALA A 1 84 ? -18.496 2.121 2.957 1.00 98.12 84 ALA A O 1
ATOM 704 N N . VAL A 1 85 ? -16.890 2.289 1.396 1.00 98.19 85 VAL A N 1
ATOM 705 C CA . VAL A 1 85 ? -16.217 1.025 1.754 1.00 98.19 85 VAL A CA 1
ATOM 706 C C . VAL A 1 85 ? -15.710 1.043 3.201 1.00 98.19 85 VAL A C 1
ATOM 708 O O . VAL A 1 85 ? -15.856 0.059 3.927 1.00 98.19 85 VAL A O 1
ATOM 711 N N . MET A 1 86 ? -15.130 2.158 3.661 1.00 97.69 86 MET A N 1
ATOM 712 C CA . MET A 1 86 ? -14.697 2.289 5.059 1.00 97.69 86 MET A CA 1
ATOM 713 C C . MET A 1 86 ? -15.879 2.257 6.036 1.00 97.69 86 MET A C 1
ATOM 715 O O . MET A 1 86 ? -15.766 1.634 7.093 1.00 97.69 86 MET A O 1
ATOM 719 N N . GLY A 1 87 ? -17.001 2.890 5.685 1.00 97.81 87 GLY A N 1
ATOM 720 C CA . GLY A 1 87 ? -18.240 2.868 6.462 1.00 97.81 87 GLY A CA 1
ATOM 721 C C . GLY A 1 87 ? -18.807 1.457 6.597 1.00 97.81 87 GLY A C 1
ATOM 722 O O . GLY A 1 87 ? -19.025 0.999 7.717 1.00 97.81 87 GLY A O 1
ATOM 723 N N . GLN A 1 88 ? -18.932 0.735 5.480 1.00 98.00 88 GLN A N 1
ATOM 724 C CA . GLN A 1 88 ? -19.384 -0.661 5.456 1.00 98.00 88 GLN A CA 1
ATOM 725 C C . GLN A 1 88 ? -18.477 -1.566 6.295 1.00 98.00 88 GLN A C 1
ATOM 727 O O . GLN A 1 88 ? -18.954 -2.285 7.169 1.00 98.00 88 GLN A O 1
ATOM 732 N N . ARG A 1 89 ? -17.152 -1.475 6.117 1.00 97.31 89 ARG A N 1
ATOM 733 C CA . ARG A 1 89 ? -16.196 -2.260 6.916 1.00 97.31 89 ARG A CA 1
ATOM 734 C C . ARG A 1 89 ? -16.252 -1.907 8.403 1.00 97.31 89 ARG A C 1
ATOM 736 O O . ARG A 1 89 ? -16.006 -2.757 9.253 1.00 97.31 89 ARG A O 1
ATOM 743 N N . SER A 1 90 ? -16.524 -0.647 8.738 1.00 96.00 90 SER A N 1
ATOM 744 C CA . SER A 1 90 ? -16.748 -0.239 10.125 1.00 96.00 90 SER A CA 1
ATOM 745 C C . SER A 1 90 ? -17.989 -0.928 10.684 1.00 96.00 90 SER A C 1
ATOM 747 O O . SER A 1 90 ? -17.880 -1.598 11.701 1.00 96.00 90 SER A O 1
ATOM 749 N N . GLN A 1 91 ? -19.125 -0.849 9.987 1.00 96.19 91 GLN A N 1
ATOM 750 C CA . GLN A 1 91 ? -20.373 -1.499 10.395 1.00 96.19 91 GLN A CA 1
ATOM 751 C C . GLN A 1 91 ? -20.216 -3.012 10.560 1.00 96.19 91 GLN A C 1
ATOM 753 O O . GLN A 1 91 ? -20.636 -3.540 11.583 1.00 96.19 91 GLN A O 1
ATOM 758 N N . GLN A 1 92 ? -19.551 -3.684 9.618 1.00 96.94 92 GLN A N 1
ATOM 759 C CA . GLN A 1 92 ? -19.273 -5.115 9.718 1.00 96.94 92 GLN A CA 1
ATOM 760 C C . GLN A 1 92 ? -18.457 -5.444 10.974 1.00 96.94 92 GLN A C 1
ATOM 762 O O . GLN A 1 92 ? -18.852 -6.307 11.747 1.00 96.94 92 GLN A O 1
ATOM 767 N N . ARG A 1 93 ? -17.376 -4.694 11.244 1.00 95.81 93 ARG A N 1
ATOM 768 C CA . ARG A 1 93 ? -16.594 -4.878 12.478 1.00 95.81 93 ARG A CA 1
ATOM 769 C C . ARG A 1 93 ? -17.442 -4.683 13.732 1.00 95.81 93 ARG A C 1
ATOM 771 O O . ARG A 1 93 ? -17.274 -5.442 14.669 1.00 95.81 93 ARG A O 1
ATOM 778 N N . ARG A 1 94 ? -18.362 -3.709 13.745 1.00 94.12 94 ARG A N 1
ATOM 779 C CA . ARG A 1 94 ? -19.277 -3.498 14.883 1.00 94.12 94 ARG A CA 1
ATOM 780 C C . ARG A 1 94 ? -20.291 -4.626 15.056 1.00 94.12 94 ARG A C 1
ATOM 782 O O . ARG A 1 94 ? -20.723 -4.860 16.174 1.00 94.12 94 ARG A O 1
ATOM 789 N N . ALA A 1 95 ? -20.707 -5.270 13.968 1.00 94.50 95 ALA A N 1
ATOM 790 C CA . ALA A 1 95 ? -21.628 -6.402 14.020 1.00 94.50 95 ALA A CA 1
ATOM 791 C C . ALA A 1 95 ? -20.943 -7.676 14.543 1.00 94.50 95 ALA A C 1
ATOM 793 O O . ALA A 1 95 ?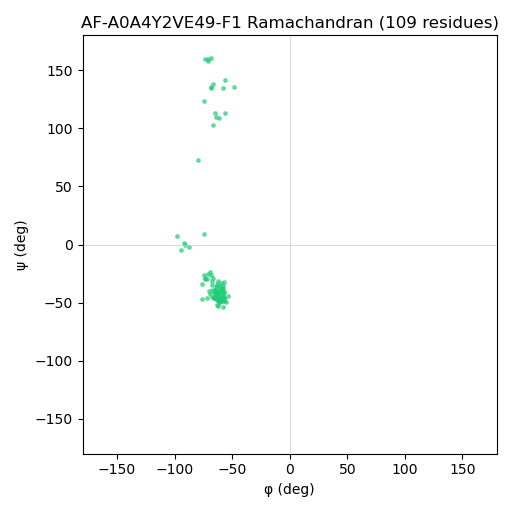 -21.594 -8.502 15.170 1.00 94.50 95 ALA A O 1
ATOM 794 N N . GLU A 1 96 ? -19.637 -7.810 14.300 1.00 96.12 96 GLU A N 1
ATOM 795 C CA . GLU A 1 96 ? -18.798 -8.928 14.752 1.00 96.12 96 GLU A CA 1
ATOM 796 C C . GLU A 1 96 ? -18.127 -8.672 16.122 1.00 96.12 96 GLU A C 1
ATOM 798 O O . GLU A 1 96 ? -17.392 -9.527 16.613 1.00 96.12 96 GLU A O 1
ATOM 803 N N . GLU A 1 97 ? -18.346 -7.506 16.742 1.00 95.25 97 GLU A N 1
ATOM 804 C CA . GLU A 1 97 ? -17.778 -7.171 18.054 1.00 95.25 97 GLU A CA 1
ATOM 805 C C . GLU A 1 97 ? -18.371 -8.055 19.159 1.00 95.25 97 GLU A C 1
ATOM 807 O O . GLU A 1 97 ? -19.583 -8.267 19.236 1.00 95.25 97 G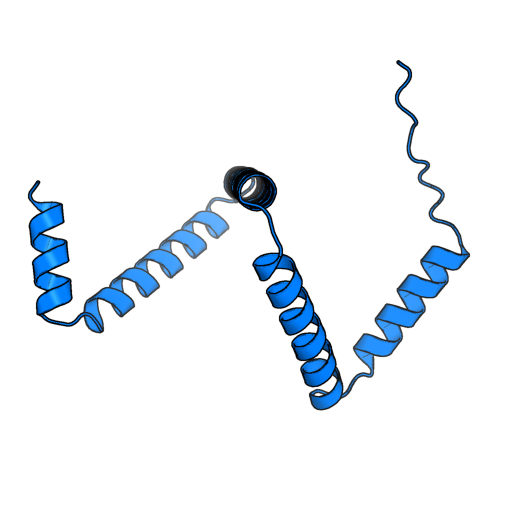LU A O 1
ATOM 812 N N . THR A 1 98 ? -17.513 -8.507 20.074 1.00 96.81 98 THR A N 1
ATOM 813 C CA . THR A 1 98 ? -17.969 -9.124 21.323 1.00 96.81 98 THR A CA 1
ATOM 814 C C . THR A 1 98 ? -18.523 -8.064 22.277 1.00 96.81 98 THR A C 1
ATOM 816 O O . THR A 1 98 ? -18.195 -6.880 22.179 1.00 96.81 98 THR A O 1
ATOM 819 N N . GLU A 1 99 ? -19.335 -8.481 23.248 1.00 93.50 99 GLU A N 1
ATOM 820 C CA . GLU A 1 99 ? -19.914 -7.563 24.238 1.00 93.50 99 GLU A CA 1
ATOM 821 C C . GLU A 1 99 ? -18.831 -6.822 25.046 1.00 93.50 99 GLU A C 1
ATOM 823 O O . GLU A 1 99 ? -18.936 -5.622 25.289 1.00 93.50 99 GLU A O 1
ATOM 828 N N . GLU A 1 100 ? -17.730 -7.500 25.381 1.00 94.19 100 GLU A N 1
ATOM 829 C CA . GLU A 1 100 ? -16.571 -6.883 26.037 1.00 94.19 100 GLU A CA 1
ATOM 830 C C . GLU A 1 100 ? -15.927 -5.799 25.162 1.00 94.19 100 GLU A C 1
ATOM 832 O O . GLU A 1 100 ? -15.700 -4.681 25.626 1.00 94.19 100 GLU A O 1
ATOM 837 N N . GLN A 1 101 ? -15.694 -6.089 23.877 1.00 94.56 101 GLN A N 1
ATOM 838 C CA . GLN A 1 101 ? -15.132 -5.122 22.929 1.00 94.56 101 GLN A CA 1
ATOM 839 C C . GLN A 1 101 ? -16.056 -3.917 22.738 1.00 94.56 101 GLN A C 1
ATOM 841 O O . GLN A 1 101 ? -15.591 -2.773 22.698 1.00 94.56 101 GLN A O 1
ATOM 846 N N . ARG A 1 102 ? -17.369 -4.160 22.663 1.00 92.62 102 ARG A N 1
ATOM 847 C CA . ARG A 1 102 ? -18.386 -3.113 22.566 1.00 92.62 102 ARG A CA 1
ATOM 848 C C . ARG A 1 102 ? -18.367 -2.214 23.799 1.00 92.62 102 ARG A C 1
ATOM 850 O O . ARG A 1 102 ? -18.368 -0.992 23.645 1.00 92.62 102 ARG A O 1
ATOM 857 N N . ASN A 1 103 ? -18.306 -2.797 24.994 1.00 93.81 103 ASN A N 1
ATOM 858 C CA . ASN A 1 103 ? -18.267 -2.056 26.251 1.00 93.81 103 ASN A CA 1
ATOM 859 C C . ASN A 1 103 ? -16.980 -1.239 26.386 1.00 93.81 103 ASN A C 1
ATOM 861 O O . ASN A 1 103 ? -17.058 -0.040 26.652 1.00 93.81 103 ASN A O 1
ATOM 865 N N . SER A 1 104 ? -15.809 -1.817 26.094 1.00 93.94 104 SER A N 1
ATOM 866 C CA . SER A 1 104 ? -14.547 -1.063 26.069 1.00 93.94 104 SER A CA 1
ATOM 867 C C . SER A 1 104 ? -14.590 0.104 25.080 1.00 93.94 104 SER A C 1
ATOM 869 O O . SER A 1 104 ? -14.171 1.211 25.417 1.00 93.94 104 SER A O 1
ATOM 871 N N . ARG A 1 105 ? -15.138 -0.100 23.873 1.00 93.88 105 ARG A N 1
ATOM 872 C CA . ARG A 1 105 ? -15.283 0.973 22.879 1.00 93.88 105 ARG A CA 1
ATOM 873 C C . ARG A 1 105 ? -16.207 2.087 23.369 1.00 93.88 105 ARG A C 1
ATOM 875 O O . ARG A 1 105 ? -15.890 3.256 23.170 1.00 93.88 105 ARG A O 1
ATOM 882 N N . LEU A 1 106 ? -17.351 1.737 23.960 1.00 92.81 106 LEU A N 1
ATOM 883 C CA . LEU A 1 106 ? -18.303 2.722 24.474 1.00 92.81 106 LEU A CA 1
ATOM 884 C C . LEU A 1 106 ? -17.698 3.521 25.631 1.00 92.81 106 LEU A C 1
ATOM 886 O O . LEU A 1 106 ? -17.842 4.735 25.634 1.00 92.81 106 LEU A O 1
ATOM 890 N N . ILE A 1 107 ? -16.959 2.888 26.546 1.00 94.69 107 ILE A N 1
ATOM 891 C CA . ILE A 1 107 ? -16.264 3.593 27.637 1.00 94.69 107 ILE A CA 1
ATOM 892 C C . ILE A 1 107 ? -15.304 4.656 27.085 1.00 94.69 107 ILE A C 1
ATOM 894 O O . ILE A 1 107 ? -15.341 5.794 27.539 1.00 94.69 107 ILE A O 1
ATOM 898 N N . VAL A 1 108 ? -14.501 4.318 26.068 1.00 92.19 108 VAL A N 1
ATOM 899 C CA . VAL A 1 108 ? -13.575 5.272 25.425 1.00 92.19 108 VAL A CA 1
ATOM 900 C C . VAL A 1 108 ? -14.315 6.390 24.677 1.00 92.19 108 VAL A C 1
ATOM 902 O O . VAL A 1 108 ? -13.794 7.490 24.563 1.00 92.19 108 VAL A O 1
ATOM 905 N N . GLN A 1 109 ? -15.523 6.142 24.162 1.00 88.75 109 GLN A N 1
ATOM 906 C CA . GLN A 1 109 ? -16.319 7.164 23.467 1.0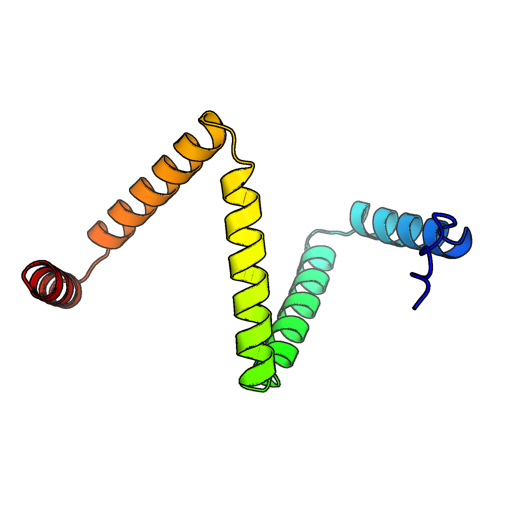0 88.75 109 GLN A CA 1
ATOM 907 C C . GLN A 1 109 ? -16.873 8.245 24.414 1.00 88.75 109 GLN A C 1
ATOM 909 O O . GLN A 1 109 ? -17.170 9.348 23.960 1.00 88.75 109 GLN A O 1
ATOM 914 N N . TRP A 1 110 ? -17.043 7.923 25.697 1.00 80.94 110 TRP A N 1
ATOM 915 C CA . TRP A 1 110 ? -17.605 8.825 26.706 1.00 80.94 110 TRP A CA 1
ATOM 916 C C . TRP A 1 110 ? -16.543 9.540 27.564 1.00 80.94 110 TRP A C 1
ATOM 918 O O . TRP A 1 110 ? -16.913 10.219 28.521 1.00 80.94 110 TRP A O 1
ATOM 928 N N . GLN A 1 111 ? -15.254 9.398 27.234 1.00 71.12 111 GLN A N 1
ATOM 929 C CA . GLN A 1 111 ? -14.129 10.142 27.822 1.00 71.12 111 GLN A CA 1
ATOM 930 C C . GLN A 1 111 ? -13.687 11.275 26.896 1.00 71.12 111 GLN A C 1
ATOM 932 O O . GLN A 1 111 ? -13.385 12.365 27.429 1.00 71.12 111 GLN A O 1
#

Radius of gyration: 22.23 Å; Cα contacts (8 Å, |Δi|>4): 9; chains: 1; bounding box: 48×43×52 Å

InterPro domain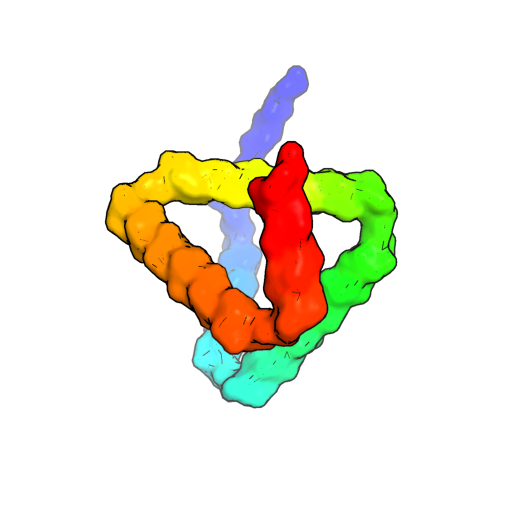s:
  IPR048998 STPR domain [PF21107] (16-80)

Solvent-accessible surface area (backbone atoms only — not comparable to full-atom values): 6545 Å² total; per-residue (Å²): 134,87,80,79,76,81,69,90,71,72,50,71,65,60,53,54,49,53,50,54,57,48,55,53,64,71,71,47,49,72,67,57,47,47,53,53,52,49,55,53,51,51,56,54,46,54,56,59,72,69,48,50,72,68,56,46,50,52,53,51,49,54,52,50,53,53,51,51,53,53,61,74,70,48,51,72,69,56,46,51,53,51,51,50,54,52,49,52,55,47,51,52,52,62,72,71,49,50,73,67,58,48,49,55,52,50,56,64,71,76,108

Mean predicted aligned error: 7.82 Å

Organism: Araneus ventricosus (NCBI:txid182803)

Foldseek 3Di:
DDDPDPDPCPDPVNVVVVVVVVVCVVPDDPVRVVVVVVVVVVVVVVVVVPDDPVRVVVVVVVVVVVVVVVVVVDDPVRVVVVVVVVVVVVVVVVVVDDPVRVVVVVVVVVD